Protein AF-A0A2L2Z8F4-F1 (afdb_monomer)

Organism: Parasteatoda tepidariorum (NCBI:txid114398)

Nearest PDB structures (foldseek):
  6cz1-assembly1_A  TM=1.005E+00  e=1.338E-07  Homo sapiens
  7rax-assembly1_A  TM=1.002E+00  e=3.507E-07  Escherichia coli K-12
  5obx-assembly1_A  TM=1.001E+00  e=1.210E-06  Mycoplasmoides genitalium G37
  5oby-assembly1_A  TM=9.994E-01  e=1.488E-06  Mycoplasmoides genitalium G37
  4gni-assembly3_A  TM=9.630E-01  e=2.180E-05  Thermochaetoides thermophila DSM 1495

Mean predicted aligned error: 2.53 Å

Solvent-accessible surface area (backbone atoms only — not comparable to full-atom values): 3836 Å² total; per-residue (Å²): 107,72,38,59,57,49,11,55,55,47,35,54,54,47,54,51,48,21,66,73,64,77,44,87,71,49,69,41,73,44,75,39,64,76,85,60,50,71,73,58,50,50,36,54,46,51,9,32,49,72,40,62,30,47,65,79,42,80,42,37,41,71,59,55,61,74,73,109

Foldseek 3Di:
DVLCVLLVVVLVVQVVVCVVVVHGAAEDEAEDAPPDDPVVVVSNCSSCVSSNHHHPYYHYPVVVVVVD

Sequence (68 aa):
SPRKIGAFVLMIMKETADSYLWSSVKNAVITAPAYFFDSQRQASIDAGHIAGLNVLRVINEPTAAALA

Radius of gyration: 12.12 Å; Cα contacts (8 Å, |Δi|>4): 81; chains: 1; bounding box: 31×16×32 Å

InterPro domains:
  IPR013126 Heat shock protein 70 family [PF00012] (1-68)
  IPR013126 Heat shock protein 70 family [PTHR19375] (1-68)
  IPR043129 ATPase, nucleotide binding domain [SSF53067] (1-68)

Secondary structure (DSSP, 8-state):
-HHHHHHHHHHHHHHHHHHHHTS---EEEEEE-TT--HHHHHHHHHHHHHTT-EEEEEEEHHHHHHH-

pLDDT: mean 95.71, std 3.24, range [81.81, 98.25]

Structure (mmCIF, N/CA/C/O backbone):
data_AF-A0A2L2Z8F4-F1
#
_entry.id   AF-A0A2L2Z8F4-F1
#
loop_
_atom_site.group_PDB
_atom_site.id
_atom_site.type_symbol
_atom_site.label_atom_id
_atom_site.label_alt_id
_atom_site.label_comp_id
_atom_site.label_asym_id
_atom_site.label_entity_id
_atom_site.label_seq_id
_atom_site.pdbx_PDB_ins_code
_atom_site.Cartn_x
_atom_site.Cartn_y
_atom_site.Cartn_z
_atom_site.occupancy
_atom_site.B_iso_or_equiv
_atom_site.auth_seq_id
_atom_site.auth_comp_id
_atom_site.auth_asym_id
_atom_site.auth_atom_id
_atom_site.pdbx_PDB_model_num
ATOM 1 N N . SER A 1 1 ? 15.570 4.145 0.840 1.00 84.50 1 SER A N 1
ATOM 2 C CA . SER A 1 1 ? 15.143 3.504 -0.422 1.00 84.50 1 SER A CA 1
ATOM 3 C C . SER A 1 1 ? 13.743 3.994 -0.772 1.00 84.50 1 SER A C 1
ATOM 5 O O . SER A 1 1 ? 13.018 4.344 0.156 1.00 84.50 1 SER A O 1
ATOM 7 N N . PRO A 1 2 ? 13.345 4.010 -2.057 1.00 84.94 2 PRO A N 1
ATOM 8 C CA . PRO A 1 2 ? 12.026 4.497 -2.485 1.00 84.94 2 PRO A CA 1
ATOM 9 C C . PRO A 1 2 ? 10.852 3.860 -1.726 1.00 84.94 2 PRO A C 1
ATOM 11 O O . PRO A 1 2 ? 9.963 4.563 -1.265 1.00 84.94 2 PRO A O 1
ATOM 14 N N . ARG A 1 3 ? 10.927 2.548 -1.465 1.00 89.62 3 ARG A N 1
ATOM 15 C CA . ARG A 1 3 ? 9.955 1.795 -0.651 1.00 89.62 3 ARG A CA 1
ATOM 16 C C . ARG A 1 3 ? 9.758 2.358 0.762 1.00 89.62 3 ARG A C 1
ATOM 18 O O . ARG A 1 3 ? 8.633 2.431 1.229 1.00 89.62 3 ARG A O 1
ATOM 25 N N . LYS A 1 4 ? 10.836 2.791 1.436 1.00 91.69 4 LYS A N 1
ATOM 26 C CA . LYS A 1 4 ? 10.751 3.394 2.782 1.00 91.69 4 LYS A CA 1
ATOM 27 C C . LYS A 1 4 ? 10.041 4.747 2.748 1.00 91.69 4 LYS A C 1
ATOM 29 O O . LYS A 1 4 ? 9.254 5.031 3.635 1.00 91.69 4 LYS A O 1
ATOM 34 N N . ILE A 1 5 ? 10.296 5.554 1.717 1.00 94.31 5 ILE A N 1
ATOM 35 C CA . ILE A 1 5 ? 9.617 6.845 1.534 1.00 94.31 5 ILE A CA 1
ATOM 36 C C . ILE A 1 5 ? 8.128 6.615 1.251 1.00 94.31 5 ILE A C 1
ATOM 38 O O . ILE A 1 5 ? 7.288 7.227 1.902 1.00 94.31 5 ILE A O 1
ATOM 42 N N . GLY A 1 6 ? 7.801 5.672 0.362 1.00 93.56 6 GLY A N 1
ATOM 43 C CA . GLY A 1 6 ? 6.415 5.262 0.117 1.00 93.56 6 GLY A CA 1
ATOM 44 C C . GLY A 1 6 ? 5.714 4.760 1.382 1.00 93.56 6 GLY A C 1
ATOM 45 O O . GLY A 1 6 ? 4.564 5.111 1.623 1.00 93.56 6 GLY A O 1
ATOM 46 N N . ALA A 1 7 ? 6.420 4.015 2.237 1.00 97.12 7 ALA A N 1
ATOM 47 C CA . ALA A 1 7 ? 5.871 3.539 3.502 1.00 97.12 7 ALA A CA 1
ATOM 48 C C . ALA A 1 7 ? 5.506 4.682 4.460 1.00 97.12 7 ALA A C 1
ATOM 50 O O . ALA A 1 7 ? 4.466 4.607 5.102 1.00 97.12 7 ALA A O 1
ATOM 51 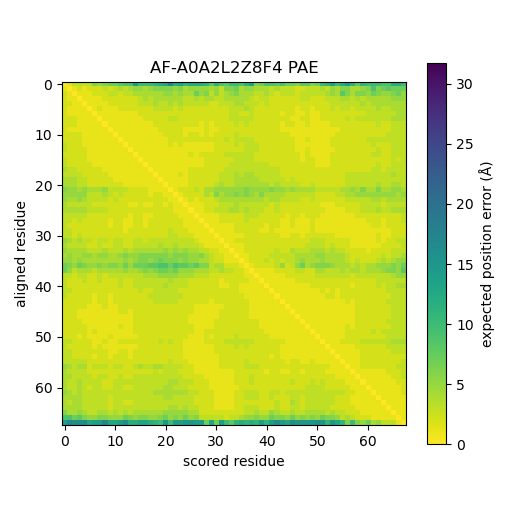N N . PHE A 1 8 ? 6.301 5.759 4.528 1.00 97.31 8 PHE A N 1
ATOM 52 C CA . PHE A 1 8 ? 5.952 6.933 5.341 1.00 97.31 8 PHE A CA 1
ATOM 53 C C . PHE A 1 8 ? 4.637 7.576 4.899 1.00 97.31 8 PHE A C 1
ATOM 55 O O . PHE A 1 8 ? 3.804 7.894 5.741 1.00 97.31 8 PHE A O 1
ATOM 62 N N . VAL A 1 9 ? 4.413 7.698 3.589 1.00 97.50 9 VAL A N 1
ATOM 63 C CA . VAL A 1 9 ? 3.138 8.208 3.063 1.00 97.50 9 VAL A CA 1
ATOM 64 C C . VAL A 1 9 ? 1.989 7.266 3.432 1.00 97.50 9 VAL A C 1
ATOM 66 O O . VAL A 1 9 ? 0.959 7.717 3.926 1.00 97.50 9 VAL A O 1
ATOM 69 N N . LEU A 1 10 ? 2.173 5.955 3.255 1.00 97.69 10 LEU A N 1
ATOM 70 C CA . LEU A 1 10 ? 1.149 4.959 3.583 1.00 97.69 10 LEU A CA 1
ATOM 71 C C . LEU A 1 10 ? 0.830 4.894 5.085 1.00 97.69 10 LEU A C 1
ATOM 73 O O . LEU A 1 10 ? -0.324 4.656 5.433 1.00 97.69 10 LEU A O 1
ATOM 77 N N . MET A 1 11 ? 1.799 5.152 5.969 1.00 97.88 11 MET A N 1
ATOM 78 C CA . MET A 1 11 ? 1.550 5.260 7.412 1.00 97.88 11 MET A CA 1
ATOM 79 C C . MET A 1 11 ? 0.622 6.435 7.734 1.00 97.88 11 MET A C 1
ATOM 81 O O . MET A 1 11 ? -0.354 6.239 8.447 1.00 97.88 11 MET A O 1
ATOM 85 N N . ILE A 1 12 ? 0.840 7.610 7.133 1.00 97.88 12 ILE A N 1
ATOM 86 C CA . ILE A 1 12 ? -0.042 8.775 7.332 1.00 97.88 12 ILE A CA 1
ATOM 87 C C . ILE A 1 12 ? -1.455 8.486 6.798 1.00 97.88 12 ILE A C 1
ATOM 89 O O . ILE A 1 12 ? -2.451 8.840 7.429 1.00 97.88 12 ILE A O 1
ATOM 93 N N . MET A 1 13 ? -1.567 7.808 5.649 1.00 98.12 13 MET A N 1
ATOM 94 C CA . MET A 1 13 ? -2.872 7.413 5.099 1.00 98.12 13 MET A CA 1
ATOM 95 C C . MET A 1 13 ? -3.599 6.417 6.008 1.00 98.12 13 MET A C 1
ATOM 97 O O . MET A 1 13 ? -4.805 6.546 6.220 1.00 98.12 13 MET A O 1
ATOM 101 N N . LYS A 1 14 ? -2.870 5.457 6.589 1.00 97.50 14 LYS A N 1
ATOM 102 C CA . LYS A 1 14 ? -3.410 4.531 7.586 1.00 97.50 14 LYS A CA 1
ATOM 103 C C . LYS A 1 14 ? -3.873 5.271 8.842 1.00 97.50 14 LYS A C 1
ATOM 105 O O . LYS A 1 14 ? -5.000 5.062 9.258 1.00 97.50 14 LYS A O 1
ATOM 110 N N . GLU A 1 15 ? -3.059 6.160 9.407 1.00 97.69 15 GLU A N 1
ATOM 111 C CA . GLU A 1 15 ? -3.423 6.963 10.589 1.00 97.69 15 GLU A CA 1
ATOM 112 C C . GLU A 1 15 ? -4.667 7.823 10.341 1.00 97.69 15 GLU A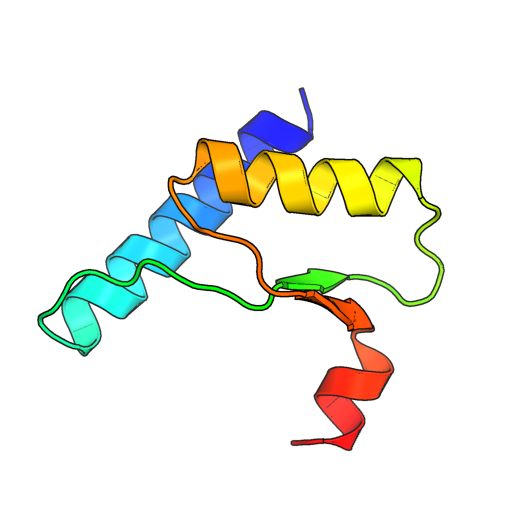 C 1
ATOM 114 O O . GLU A 1 15 ? -5.533 7.943 11.210 1.00 97.69 15 GLU A O 1
ATOM 119 N N . THR A 1 16 ? -4.788 8.377 9.132 1.00 98.25 16 THR A N 1
ATOM 120 C CA . THR A 1 16 ? -5.969 9.136 8.701 1.00 98.25 16 THR A CA 1
ATOM 121 C C . THR A 1 16 ? -7.214 8.249 8.698 1.00 98.25 16 THR A C 1
ATOM 123 O O . THR A 1 16 ? -8.250 8.633 9.242 1.00 98.25 16 THR A O 1
ATOM 126 N N . ALA A 1 17 ? -7.115 7.047 8.122 1.00 98.00 17 ALA A N 1
ATOM 127 C CA . ALA A 1 17 ? -8.219 6.093 8.083 1.00 98.00 17 ALA A CA 1
ATOM 128 C C . ALA A 1 17 ? -8.580 5.561 9.480 1.00 98.00 17 ALA A C 1
ATOM 130 O O . ALA A 1 17 ? -9.762 5.512 9.817 1.00 98.00 17 ALA A O 1
ATOM 131 N N . ASP A 1 18 ? -7.583 5.232 10.307 1.00 97.38 18 ASP A N 1
ATOM 132 C CA . ASP A 1 18 ? -7.767 4.766 11.685 1.00 97.38 18 ASP A CA 1
ATOM 133 C C . ASP A 1 18 ? -8.506 5.819 12.522 1.00 97.38 18 ASP A C 1
ATOM 135 O O . ASP A 1 18 ? -9.448 5.498 13.249 1.00 97.38 18 ASP A O 1
ATOM 139 N N . SER A 1 19 ? -8.114 7.088 12.370 1.00 98.00 19 SER A N 1
ATOM 140 C CA . SER A 1 19 ? -8.733 8.223 13.066 1.00 98.00 19 SER A CA 1
ATOM 141 C C . SER A 1 19 ? -10.171 8.466 12.611 1.00 98.00 19 SER A C 1
ATOM 143 O O . SER A 1 19 ? -11.035 8.770 13.428 1.00 98.00 19 SER A O 1
ATOM 145 N N . TYR A 1 20 ? -10.444 8.321 11.312 1.00 98.06 20 TYR A N 1
ATOM 146 C CA . TYR A 1 20 ? -11.790 8.493 10.764 1.00 98.06 20 TYR A CA 1
ATOM 147 C C . TYR A 1 20 ? -12.740 7.355 11.172 1.00 98.06 20 TYR A C 1
ATOM 149 O O . TYR A 1 20 ? -13.907 7.597 11.481 1.00 98.06 20 TYR A O 1
ATOM 157 N N . LEU A 1 21 ? -12.244 6.115 11.184 1.00 97.19 21 LEU A N 1
ATOM 158 C CA . LEU A 1 21 ? -13.034 4.910 11.457 1.00 97.19 21 LEU A CA 1
ATOM 159 C C . LEU A 1 21 ? -13.074 4.518 12.940 1.00 97.19 21 LEU A C 1
ATOM 161 O O . LEU A 1 21 ? -13.807 3.595 13.293 1.00 97.19 21 LEU A O 1
ATOM 165 N N . TRP A 1 22 ? -12.288 5.181 13.795 1.00 96.00 22 TRP A N 1
ATOM 166 C CA . TRP A 1 22 ? -12.124 4.852 15.218 1.00 96.00 22 TRP A CA 1
ATOM 167 C C . TRP A 1 22 ? -11.730 3.384 15.455 1.00 96.00 22 TRP A C 1
ATOM 169 O O . TRP A 1 22 ? -12.111 2.763 16.449 1.00 96.00 22 TRP A O 1
ATOM 179 N N . SER A 1 23 ? -10.990 2.803 14.511 1.00 96.12 23 SER A N 1
ATOM 180 C CA . SER A 1 23 ? -10.620 1.388 14.494 1.00 96.12 23 SER A CA 1
ATOM 181 C C . SER A 1 23 ? -9.366 1.182 13.654 1.00 96.12 23 SER A C 1
ATOM 183 O O . SER A 1 23 ? -9.132 1.918 12.704 1.00 96.12 23 SER A O 1
ATOM 185 N N . SER A 1 24 ? -8.567 0.163 13.977 1.00 95.25 24 SER A N 1
ATOM 186 C CA . SER A 1 24 ? -7.320 -0.097 13.256 1.00 95.25 24 SER A CA 1
ATOM 187 C C . SER A 1 24 ? -7.563 -0.774 11.905 1.00 95.25 24 SER A C 1
ATOM 189 O O . SER A 1 24 ? -8.048 -1.911 11.830 1.00 95.25 24 SER A O 1
ATOM 191 N N . VAL A 1 25 ? -7.146 -0.105 10.836 1.00 97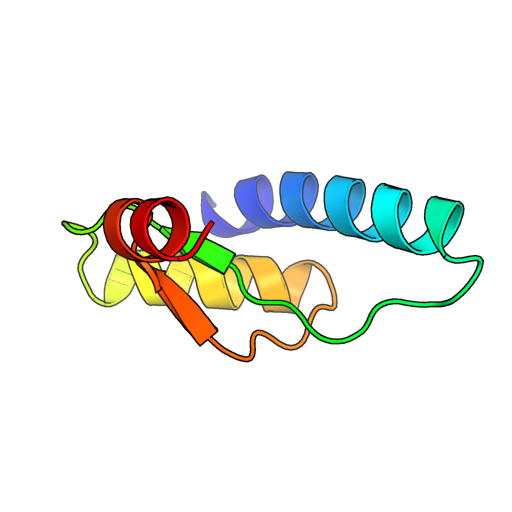.31 25 VAL A N 1
ATOM 192 C CA . VAL A 1 25 ? -7.123 -0.605 9.466 1.00 97.31 25 VAL A CA 1
ATOM 193 C C . VAL A 1 25 ? -5.918 -1.518 9.278 1.00 97.31 25 VAL A C 1
ATOM 195 O O . VAL A 1 25 ? -4.766 -1.147 9.501 1.00 97.31 25 VAL A O 1
ATOM 198 N N . LYS A 1 26 ? -6.190 -2.748 8.840 1.00 97.00 26 LYS A N 1
ATOM 199 C CA . LYS A 1 26 ? -5.161 -3.781 8.638 1.00 97.00 26 LYS A CA 1
ATOM 200 C C . LYS A 1 26 ? -4.957 -4.164 7.183 1.00 97.00 26 LYS A C 1
ATOM 202 O O . LYS A 1 26 ? -3.891 -4.659 6.849 1.00 97.00 26 LYS A O 1
ATOM 207 N N . ASN A 1 27 ? -5.957 -3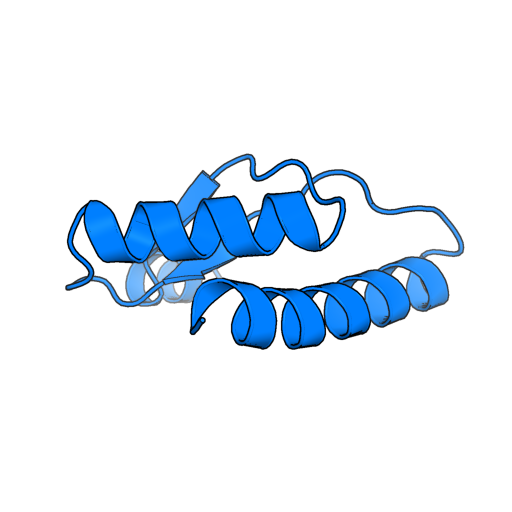.961 6.332 1.00 97.94 27 ASN A N 1
ATOM 208 C CA . ASN A 1 27 ? -5.946 -4.398 4.941 1.00 97.94 27 ASN A 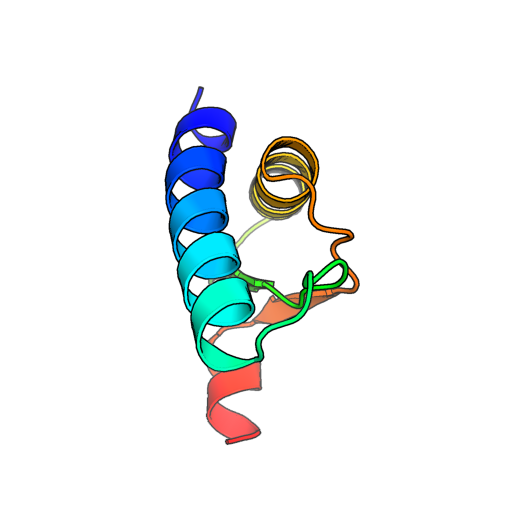CA 1
ATOM 209 C C . ASN A 1 27 ? -6.072 -3.189 4.016 1.00 97.94 27 ASN A C 1
ATOM 211 O O . ASN A 1 27 ? -6.846 -2.280 4.311 1.00 97.94 27 ASN A O 1
ATOM 215 N N . ALA A 1 28 ? -5.358 -3.203 2.893 1.00 97.94 28 ALA A N 1
ATOM 216 C CA . ALA A 1 28 ? -5.406 -2.126 1.913 1.00 97.94 28 ALA A CA 1
ATOM 217 C C . ALA A 1 28 ? -5.344 -2.645 0.473 1.00 97.94 28 ALA A C 1
ATOM 219 O O . ALA A 1 28 ? -4.737 -3.679 0.180 1.00 97.94 28 ALA A O 1
ATOM 220 N N . VAL A 1 29 ? -5.943 -1.875 -0.432 1.00 97.69 29 VAL A N 1
ATOM 221 C CA . VAL A 1 29 ? -5.695 -1.939 -1.874 1.00 97.69 29 VAL A CA 1
ATOM 222 C C . VAL A 1 29 ? -4.927 -0.677 -2.242 1.00 97.69 29 VAL A C 1
ATOM 224 O O . VAL A 1 29 ? -5.323 0.417 -1.850 1.00 97.69 29 VAL A O 1
ATOM 227 N N . ILE A 1 30 ? -3.819 -0.830 -2.964 1.00 97.38 30 ILE A N 1
ATOM 228 C CA . ILE A 1 30 ? -2.941 0.286 -3.338 1.00 97.38 30 ILE A CA 1
ATOM 229 C C . ILE A 1 30 ? -3.038 0.494 -4.849 1.00 97.38 30 ILE A C 1
ATOM 231 O O . ILE A 1 30 ? -2.982 -0.471 -5.612 1.00 97.38 30 ILE A O 1
ATOM 235 N N . THR A 1 31 ? -3.189 1.735 -5.301 1.00 97.12 31 THR A N 1
ATOM 236 C CA . THR A 1 31 ? -3.153 2.058 -6.731 1.00 97.12 31 THR A CA 1
ATOM 237 C C . THR A 1 31 ? -1.712 2.176 -7.228 1.00 97.12 31 THR A C 1
ATOM 239 O O . THR A 1 31 ? -0.810 2.557 -6.482 1.00 97.12 31 THR A O 1
ATOM 242 N N . ALA A 1 32 ? -1.475 1.847 -8.495 1.00 95.50 32 ALA A N 1
ATOM 243 C CA . ALA A 1 32 ? -0.202 2.087 -9.164 1.00 95.50 32 ALA A CA 1
ATOM 244 C C . ALA A 1 32 ? -0.416 2.468 -10.638 1.00 95.50 32 ALA A C 1
ATOM 246 O O . ALA A 1 32 ? -1.430 2.073 -11.232 1.00 95.50 32 ALA A O 1
ATOM 247 N N . PRO A 1 33 ? 0.551 3.155 -11.269 1.00 96.62 33 PRO A N 1
ATOM 248 C CA . PRO A 1 33 ? 0.487 3.441 -12.693 1.00 96.62 33 PRO A CA 1
ATOM 249 C C . PRO A 1 33 ? 0.373 2.157 -13.520 1.00 96.62 33 PRO A C 1
ATOM 251 O O . PRO A 1 33 ? 1.033 1.154 -13.242 1.00 96.62 33 PRO A O 1
ATOM 254 N N . ALA A 1 34 ? -0.445 2.181 -14.574 1.00 94.12 34 ALA A N 1
ATOM 255 C CA . ALA A 1 34 ? -0.704 0.993 -15.394 1.00 94.12 34 ALA A CA 1
ATOM 256 C C . ALA A 1 34 ? 0.564 0.414 -16.049 1.00 94.12 34 ALA A C 1
ATOM 258 O O . ALA A 1 34 ? 0.641 -0.789 -16.281 1.00 94.12 34 ALA A O 1
ATOM 259 N N . TYR A 1 35 ? 1.563 1.260 -16.298 1.00 92.88 35 TYR A N 1
ATOM 260 C CA . TYR A 1 35 ? 2.843 0.905 -16.912 1.00 92.88 35 TYR A CA 1
ATOM 261 C C . TYR A 1 35 ? 3.915 0.452 -15.906 1.00 92.88 35 TYR A C 1
ATOM 263 O O . TYR A 1 35 ? 5.066 0.263 -16.292 1.00 92.88 35 TYR A O 1
ATOM 271 N N . PHE A 1 36 ? 3.583 0.294 -14.618 1.00 93.50 36 PHE A N 1
ATOM 272 C CA . PHE A 1 36 ? 4.528 -0.250 -13.641 1.00 93.50 36 PHE A CA 1
ATOM 273 C C . PHE A 1 36 ? 4.820 -1.730 -13.897 1.00 93.50 36 PHE A C 1
ATOM 275 O O . PHE A 1 36 ? 3.903 -2.559 -13.930 1.00 93.50 36 PHE A O 1
ATOM 282 N N . PHE A 1 37 ? 6.112 -2.047 -13.972 1.00 89.75 37 PHE A N 1
ATOM 283 C CA . PHE A 1 37 ? 6.628 -3.412 -14.051 1.00 89.75 37 PHE A CA 1
ATOM 284 C C . PHE A 1 37 ? 6.675 -4.078 -12.667 1.00 89.75 37 PHE A C 1
ATOM 286 O O . PHE A 1 37 ? 6.572 -3.409 -11.632 1.00 89.75 37 PHE A O 1
ATOM 293 N N . ASP A 1 38 ? 6.872 -5.398 -12.639 1.00 91.00 38 ASP A N 1
ATOM 294 C CA . ASP A 1 38 ? 6.805 -6.222 -11.422 1.00 91.00 38 ASP A CA 1
ATOM 295 C C . ASP A 1 38 ? 7.663 -5.686 -10.270 1.00 91.00 38 ASP A C 1
ATOM 297 O O . ASP A 1 38 ? 7.216 -5.661 -9.126 1.00 91.00 38 ASP A O 1
ATOM 301 N N . SER A 1 39 ? 8.862 -5.169 -10.553 1.00 93.81 39 SER A N 1
ATOM 302 C CA . SER A 1 39 ? 9.758 -4.618 -9.527 1.00 93.81 39 SER A CA 1
ATOM 303 C C . SER A 1 39 ? 9.197 -3.369 -8.837 1.00 93.81 39 SER A C 1
ATOM 305 O O . SER A 1 39 ? 9.353 -3.204 -7.626 1.00 93.81 39 SER A O 1
ATOM 307 N N . GLN A 1 40 ? 8.515 -2.496 -9.581 1.00 95.25 40 GLN A N 1
ATOM 308 C CA . GLN A 1 40 ? 7.883 -1.293 -9.038 1.00 95.25 40 GLN A CA 1
ATOM 309 C C . GLN A 1 40 ? 6.602 -1.649 -8.279 1.00 95.25 40 GLN A C 1
ATOM 311 O O . GLN A 1 40 ? 6.338 -1.081 -7.221 1.00 95.25 40 GLN A O 1
ATOM 316 N N . ARG A 1 41 ? 5.841 -2.641 -8.759 1.00 95.38 41 ARG A N 1
ATOM 317 C CA . ARG A 1 41 ? 4.674 -3.175 -8.036 1.00 95.38 41 ARG A CA 1
ATOM 318 C C . ARG A 1 41 ? 5.073 -3.832 -6.724 1.00 95.38 41 ARG A C 1
ATOM 320 O O . ARG A 1 41 ? 4.469 -3.537 -5.696 1.00 95.38 41 ARG A O 1
ATOM 327 N N . GLN A 1 42 ? 6.124 -4.650 -6.743 1.00 95.62 42 GLN A N 1
ATOM 328 C CA . GLN A 1 42 ? 6.682 -5.246 -5.535 1.00 95.62 42 GLN A CA 1
ATOM 329 C C . GLN A 1 42 ? 7.157 -4.161 -4.569 1.00 95.62 42 GLN A C 1
ATOM 331 O O . GLN A 1 42 ? 6.938 -4.268 -3.367 1.00 95.62 42 GLN A O 1
ATOM 336 N N . ALA A 1 43 ? 7.720 -3.065 -5.084 1.00 95.81 43 ALA A N 1
ATOM 337 C CA . ALA A 1 43 ? 8.078 -1.930 -4.251 1.00 95.81 43 ALA A CA 1
ATOM 338 C C . ALA A 1 43 ? 6.873 -1.275 -3.554 1.00 95.81 43 ALA A C 1
ATOM 340 O O . ALA A 1 43 ? 6.976 -0.934 -2.374 1.00 95.81 43 ALA A O 1
ATOM 341 N N . SER A 1 44 ? 5.734 -1.147 -4.231 1.00 95.88 44 SER A N 1
ATOM 342 C CA . SER A 1 44 ? 4.495 -0.667 -3.606 1.00 95.88 44 SER A CA 1
ATOM 343 C C . SER A 1 44 ? 3.957 -1.639 -2.549 1.00 95.88 44 SER A C 1
ATOM 345 O O . SER A 1 44 ? 3.519 -1.199 -1.487 1.00 95.88 44 SER A O 1
ATOM 347 N N . ILE A 1 45 ? 4.036 -2.952 -2.797 1.00 96.75 45 ILE A N 1
ATOM 348 C CA . ILE A 1 45 ? 3.648 -3.989 -1.824 1.00 96.75 45 ILE A CA 1
ATOM 349 C C . ILE A 1 45 ? 4.533 -3.908 -0.576 1.00 96.75 45 ILE A C 1
ATOM 351 O O . ILE A 1 45 ? 4.030 -3.824 0.543 1.00 96.75 45 ILE A O 1
ATOM 355 N N . ASP A 1 46 ? 5.851 -3.855 -0.766 1.00 97.56 46 ASP A N 1
ATOM 356 C CA . ASP A 1 46 ? 6.813 -3.757 0.329 1.00 97.56 46 ASP A CA 1
ATOM 357 C C . ASP A 1 46 ? 6.614 -2.475 1.145 1.00 97.56 46 ASP A C 1
ATOM 359 O O . ASP A 1 46 ? 6.737 -2.497 2.368 1.00 97.56 46 ASP A O 1
ATOM 363 N N . ALA A 1 47 ? 6.294 -1.356 0.488 1.00 97.94 47 ALA A N 1
ATOM 364 C CA . ALA A 1 47 ? 5.957 -0.114 1.175 1.00 97.94 47 ALA A CA 1
ATOM 365 C C . ALA A 1 47 ? 4.717 -0.285 2.070 1.00 97.94 47 ALA A C 1
ATOM 367 O O . ALA A 1 47 ? 4.731 0.170 3.213 1.00 97.94 47 ALA A O 1
ATOM 368 N N . GLY A 1 48 ? 3.684 -0.988 1.588 1.00 97.88 48 GLY A N 1
ATOM 369 C CA . GLY A 1 48 ? 2.504 -1.336 2.382 1.00 97.88 48 GLY A CA 1
ATOM 370 C C . GLY A 1 48 ? 2.838 -2.220 3.584 1.00 97.88 48 GLY A C 1
ATOM 371 O O . GLY A 1 48 ? 2.415 -1.916 4.699 1.00 97.88 48 GLY A O 1
ATOM 372 N N . HIS A 1 49 ? 3.677 -3.242 3.400 1.00 97.50 49 HIS A N 1
ATOM 373 C CA . HIS A 1 49 ? 4.124 -4.100 4.502 1.00 97.50 49 HIS A CA 1
ATOM 374 C C . HIS A 1 49 ? 4.915 -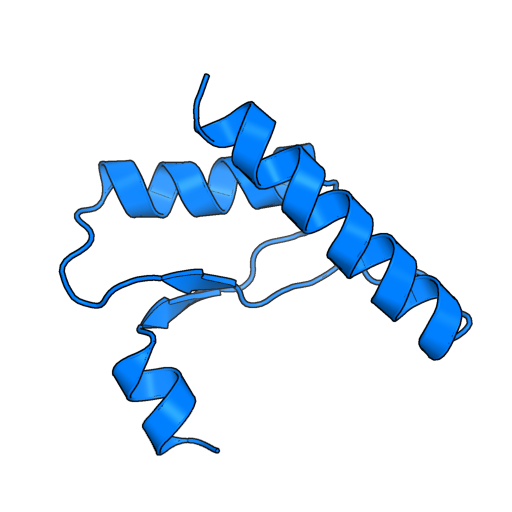3.323 5.562 1.00 97.50 49 HIS A C 1
ATOM 376 O O . HIS A 1 49 ? 4.675 -3.498 6.75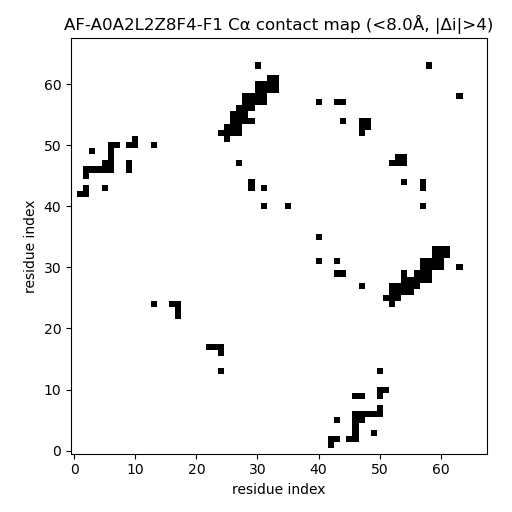6 1.00 97.50 49 HIS A O 1
ATOM 382 N N . ILE A 1 50 ? 5.818 -2.427 5.147 1.00 97.56 50 ILE A N 1
ATOM 383 C CA . ILE A 1 50 ? 6.572 -1.562 6.071 1.00 97.56 50 ILE A CA 1
ATOM 384 C C . ILE A 1 50 ? 5.625 -0.623 6.835 1.00 97.56 50 ILE A C 1
ATOM 386 O O . ILE A 1 50 ? 5.857 -0.362 8.012 1.00 97.56 50 ILE A O 1
ATOM 390 N N . ALA A 1 51 ? 4.543 -0.160 6.204 1.00 97.56 51 ALA A N 1
ATOM 391 C CA . ALA A 1 51 ? 3.510 0.656 6.845 1.00 97.56 51 ALA A CA 1
ATOM 392 C C . ALA A 1 51 ? 2.550 -0.144 7.756 1.00 97.56 51 ALA A C 1
ATOM 394 O O . ALA A 1 51 ? 1.617 0.421 8.332 1.00 97.56 51 ALA A O 1
ATOM 395 N N . GLY A 1 52 ? 2.748 -1.459 7.898 1.00 96.62 52 GLY A N 1
ATOM 396 C CA . GLY A 1 52 ? 1.887 -2.322 8.706 1.00 96.62 52 GLY A CA 1
ATOM 397 C C . GLY A 1 52 ? 0.505 -2.554 8.089 1.00 96.62 52 GLY A C 1
ATOM 398 O O . GLY A 1 52 ? -0.471 -2.690 8.830 1.00 96.62 52 GLY A O 1
ATOM 399 N N . LEU A 1 53 ? 0.421 -2.564 6.756 1.00 98.25 53 LEU A N 1
ATOM 400 C CA . LEU A 1 53 ? -0.775 -2.889 5.980 1.00 98.25 53 LEU A CA 1
ATOM 401 C C . LEU A 1 53 ? -0.589 -4.235 5.271 1.00 98.25 53 LEU A C 1
ATOM 403 O O . LEU A 1 53 ? 0.429 -4.477 4.625 1.00 98.25 53 LEU A O 1
ATOM 407 N N . ASN A 1 54 ? -1.603 -5.091 5.334 1.00 98.06 54 ASN A N 1
ATOM 408 C CA . ASN A 1 54 ? -1.739 -6.257 4.470 1.00 98.06 54 ASN A CA 1
ATOM 409 C C . ASN A 1 54 ? -2.253 -5.806 3.095 1.00 98.06 54 ASN A C 1
ATOM 411 O O . ASN A 1 54 ? -3.396 -5.354 2.962 1.00 98.06 54 ASN A O 1
ATOM 415 N N . VAL A 1 55 ? -1.403 -5.899 2.072 1.00 97.94 55 VAL A N 1
ATOM 416 C CA . VAL A 1 55 ? -1.730 -5.438 0.718 1.00 97.94 55 VAL A CA 1
ATOM 417 C C . VAL A 1 55 ? -2.495 -6.533 -0.022 1.00 97.94 55 VAL A C 1
ATOM 419 O O . VAL A 1 55 ? -1.909 -7.484 -0.528 1.00 97.94 55 VAL A O 1
ATOM 422 N N . LEU A 1 56 ? -3.819 -6.387 -0.113 1.00 97.69 56 LEU A N 1
ATOM 423 C CA . LEU A 1 56 ? -4.692 -7.370 -0.765 1.00 97.69 56 LEU A CA 1
ATOM 424 C C . LEU A 1 56 ? -4.518 -7.383 -2.286 1.00 97.69 56 LEU A C 1
ATOM 426 O O . LEU A 1 56 ? -4.671 -8.418 -2.935 1.00 97.69 56 LEU A O 1
ATOM 430 N N . ARG A 1 57 ? -4.258 -6.209 -2.868 1.00 96.12 57 ARG A N 1
ATOM 431 C CA . ARG A 1 57 ? -4.080 -6.030 -4.309 1.00 96.12 57 ARG A CA 1
ATOM 432 C C . ARG A 1 57 ? -3.366 -4.714 -4.599 1.00 96.12 57 ARG A C 1
ATOM 434 O O . ARG A 1 57 ? -3.629 -3.709 -3.942 1.00 96.12 57 ARG A O 1
ATOM 441 N N . VAL A 1 58 ? -2.540 -4.713 -5.644 1.00 96.31 58 VAL A N 1
ATOM 442 C CA . VAL A 1 58 ? -2.129 -3.485 -6.332 1.00 96.31 58 VAL A CA 1
ATOM 443 C C . VAL A 1 58 ? -2.962 -3.346 -7.602 1.00 96.31 58 VAL A C 1
ATOM 445 O O . VAL A 1 58 ? -2.867 -4.191 -8.493 1.00 96.31 58 VAL A O 1
ATOM 448 N N . ILE A 1 59 ? -3.808 -2.320 -7.672 1.00 96.00 59 ILE A N 1
ATOM 449 C CA . ILE A 1 59 ? -4.707 -2.074 -8.807 1.00 96.00 59 ILE A CA 1
ATOM 450 C C . ILE A 1 59 ? -4.155 -0.961 -9.699 1.00 96.00 59 ILE A C 1
ATOM 452 O O . ILE A 1 59 ? -3.504 -0.034 -9.228 1.00 96.00 59 ILE A O 1
ATOM 456 N N . ASN A 1 60 ? -4.412 -1.041 -11.001 1.00 95.94 60 ASN A N 1
ATOM 457 C CA . ASN A 1 60 ? -4.032 0.024 -11.923 1.00 95.94 60 ASN A CA 1
ATOM 458 C C . ASN A 1 60 ? -4.886 1.264 -11.662 1.00 95.94 60 ASN A C 1
ATOM 460 O O . ASN A 1 60 ? -6.107 1.152 -11.583 1.00 95.94 60 ASN A O 1
ATOM 464 N N . GLU A 1 61 ? -4.267 2.438 -11.615 1.00 96.38 61 GLU A N 1
ATOM 465 C CA . GLU A 1 61 ? -4.958 3.729 -11.497 1.00 96.38 61 GLU A CA 1
ATOM 466 C C . GLU A 1 61 ? -6.103 3.915 -12.505 1.00 96.38 61 GLU A C 1
ATOM 468 O O . GLU A 1 61 ? -7.211 4.195 -12.052 1.00 96.38 61 GLU A O 1
ATOM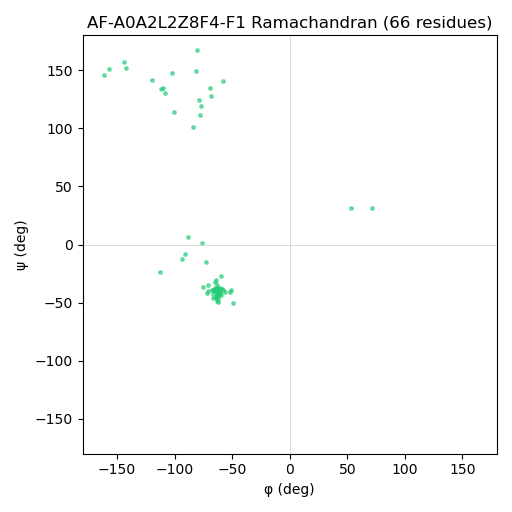 473 N N . PRO A 1 62 ? -5.936 3.690 -13.829 1.00 97.50 62 PRO A N 1
ATOM 474 C CA . PRO A 1 62 ? -7.057 3.840 -14.760 1.00 97.50 62 PRO A CA 1
ATOM 475 C C . PRO A 1 62 ? -8.181 2.829 -14.502 1.00 97.50 62 PRO A C 1
ATOM 477 O O . PRO A 1 62 ? -9.344 3.140 -14.722 1.00 97.50 62 PRO A O 1
ATOM 480 N N . THR A 1 63 ? -7.861 1.631 -14.002 1.00 96.06 63 THR A N 1
ATOM 481 C CA . THR A 1 63 ? -8.879 0.642 -13.624 1.00 96.06 63 THR A CA 1
ATOM 482 C C . THR A 1 63 ? -9.614 1.061 -12.356 1.00 96.06 63 THR A C 1
ATOM 484 O O . THR A 1 63 ? -10.828 0.926 -12.299 1.00 96.06 63 THR A O 1
ATOM 487 N N . ALA A 1 64 ? -8.907 1.584 -11.352 1.00 96.25 64 ALA A N 1
ATOM 488 C CA . ALA A 1 64 ? -9.526 2.105 -10.138 1.00 96.25 64 ALA A CA 1
ATOM 489 C C . ALA A 1 64 ? -10.434 3.304 -10.443 1.00 96.25 64 ALA A C 1
ATOM 491 O O . ALA A 1 64 ? -11.554 3.350 -9.949 1.00 96.25 64 ALA A O 1
ATOM 492 N N . ALA A 1 65 ? -9.986 4.219 -11.308 1.00 96.00 65 ALA A N 1
ATOM 493 C CA . ALA A 1 65 ? -10.779 5.361 -11.753 1.00 96.00 65 ALA A CA 1
ATOM 494 C C . ALA A 1 65 ? -12.032 4.936 -12.533 1.00 96.00 65 ALA A C 1
ATOM 496 O O . ALA A 1 65 ? -13.079 5.540 -12.364 1.00 96.00 65 ALA A O 1
ATOM 497 N N . ALA A 1 66 ? -11.946 3.884 -13.354 1.00 96.50 66 ALA A N 1
ATOM 498 C CA . ALA A 1 66 ? -13.093 3.363 -14.100 1.00 96.50 66 ALA A CA 1
ATOM 499 C C . ALA A 1 66 ? -14.123 2.613 -13.230 1.00 96.50 66 ALA A C 1
ATOM 501 O O . ALA A 1 66 ? -15.223 2.341 -13.704 1.00 96.50 66 ALA A O 1
ATOM 502 N N . LEU A 1 67 ? -13.763 2.230 -12.000 1.00 93.25 67 LEU A N 1
ATOM 503 C CA . LEU A 1 67 ? -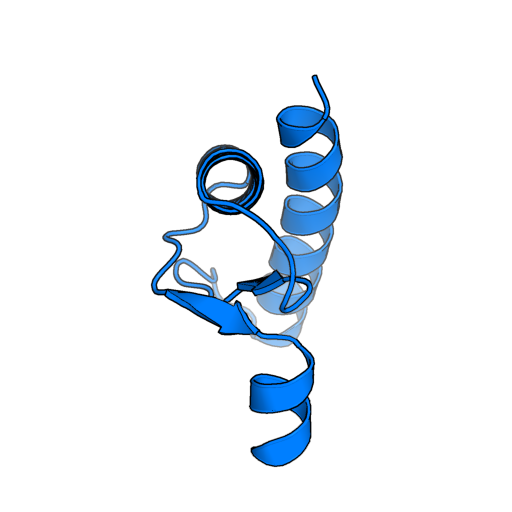14.659 1.571 -11.041 1.00 93.25 67 LEU A CA 1
ATOM 504 C C . LEU A 1 67 ? -15.353 2.552 -10.081 1.00 93.25 67 LEU A C 1
ATOM 506 O O . LEU A 1 67 ? -16.248 2.119 -9.355 1.00 93.25 67 LEU A O 1
ATOM 510 N N . ALA A 1 68 ? -14.904 3.810 -10.034 1.00 81.81 68 ALA A N 1
ATOM 511 C CA . ALA A 1 68 ? -15.450 4.866 -9.180 1.00 81.81 68 ALA A CA 1
ATOM 512 C C . ALA A 1 68 ? -16.686 5.515 -9.816 1.00 81.81 68 ALA A C 1
ATOM 514 O O . ALA A 1 68 ? -17.616 5.841 -9.045 1.00 81.81 68 ALA A O 1
#